Protein AF-A0A7X7YHB1-F1 (afdb_monomer_lite)

Secondary structure (DSSP, 8-state):
-HHHHHHHHHHHHHHHHHHHHHHHHHHHHHHHHHHHHHTTTHHHHHHHHHHHHHHHHHHHHHHHHHHHH-HHHHHHHHHHHS-------TT-------HHHHHHHHHHHHHHHHHT-------HHHHHHH-HHHHHHHHHHHHHHHHHHHHHHHHHHS----PPP---

Radius of gyration: 34.37 Å; chains: 1; bounding box: 68×23×112 Å

pLDDT: mean 71.12, std 13.05, range [39.59, 91.56]

Foldseek 3Di:
DVVVVLVVLVVVLVVLLVLLVVLQVCLVCLVVVVVCLLCVCVVVVVVVVVVVVVVVVVVVVVVVVVCVVPVVVVVVCCCLPVVPDDDDDDDDDDDDDPVVNVVVVVVVVVVVVVPVSPPRPQPPVSVCLPVVPCNVVVSVVSNVVSVVSNVVSCVPRVDDPPDPDPDD

Structure (mmCIF, N/CA/C/O backbone):
data_AF-A0A7X7YHB1-F1
#
_entry.id   AF-A0A7X7YHB1-F1
#
loop_
_atom_site.group_PDB
_atom_site.id
_atom_site.type_symbol
_atom_site.label_atom_id
_atom_site.label_alt_id
_atom_site.label_comp_id
_atom_site.label_asym_id
_atom_site.label_entity_id
_atom_site.label_seq_id
_atom_site.pdbx_PDB_ins_code
_atom_site.Cartn_x
_atom_site.Cartn_y
_atom_site.Cartn_z
_atom_site.occupancy
_atom_site.B_iso_or_equiv
_atom_site.auth_seq_id
_atom_site.auth_comp_id
_atom_site.auth_asym_id
_atom_site.auth_atom_id
_atom_site.pdbx_PDB_model_num
ATOM 1 N N . MET A 1 1 ? 24.349 -10.893 -41.803 1.00 52.38 1 MET A N 1
ATOM 2 C CA . MET A 1 1 ? 24.667 -10.658 -40.371 1.00 52.38 1 MET A CA 1
ATOM 3 C C . MET A 1 1 ? 24.126 -9.330 -39.811 1.00 52.38 1 MET A C 1
ATOM 5 O O . MET A 1 1 ? 24.346 -9.057 -38.642 1.00 52.38 1 MET A O 1
ATOM 9 N N . GLN A 1 2 ? 23.389 -8.510 -40.578 1.00 58.06 2 GLN A N 1
ATOM 10 C CA . GLN A 1 2 ? 22.865 -7.215 -40.101 1.00 58.06 2 GLN A CA 1
ATOM 11 C C . GLN A 1 2 ? 21.626 -7.343 -39.191 1.00 58.06 2 GLN A C 1
ATOM 13 O O . GLN A 1 2 ? 21.470 -6.559 -38.262 1.00 58.06 2 GLN A O 1
ATOM 18 N N . ASN A 1 3 ? 20.792 -8.371 -39.394 1.00 66.06 3 ASN A N 1
ATOM 19 C CA . ASN A 1 3 ? 19.530 -8.539 -38.658 1.00 66.06 3 ASN A CA 1
ATOM 20 C C . ASN A 1 3 ? 19.721 -8.928 -37.181 1.00 66.06 3 ASN A C 1
ATOM 22 O O . ASN A 1 3 ? 18.923 -8.530 -36.336 1.00 66.06 3 ASN A O 1
ATOM 26 N N . SER A 1 4 ? 20.783 -9.669 -36.845 1.00 73.69 4 SER A N 1
ATOM 2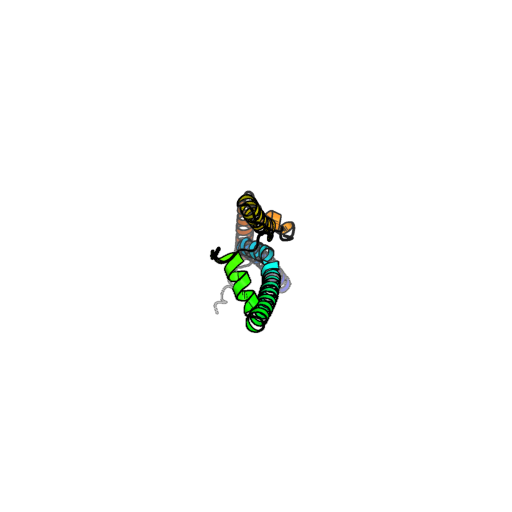7 C CA . SER A 1 4 ? 21.062 -10.088 -35.463 1.00 73.69 4 SER A CA 1
ATOM 28 C C . SER A 1 4 ? 21.470 -8.916 -34.570 1.00 73.69 4 SER A C 1
ATOM 30 O O . SER A 1 4 ? 21.072 -8.864 -33.410 1.00 73.69 4 SER A O 1
ATOM 32 N N . ALA A 1 5 ? 22.205 -7.940 -35.111 1.00 77.00 5 ALA A N 1
ATOM 33 C CA . ALA A 1 5 ? 22.597 -6.739 -34.377 1.00 77.00 5 ALA A CA 1
ATOM 34 C C . ALA A 1 5 ? 21.387 -5.850 -34.035 1.00 77.00 5 ALA A C 1
ATOM 36 O O . ALA A 1 5 ? 21.321 -5.290 -32.942 1.00 77.00 5 ALA A O 1
ATOM 37 N N . THR A 1 6 ? 20.415 -5.742 -34.943 1.00 79.94 6 THR A N 1
ATOM 38 C CA . THR A 1 6 ? 19.180 -4.974 -34.721 1.00 79.94 6 THR A CA 1
ATOM 39 C C . THR A 1 6 ? 18.255 -5.671 -33.722 1.00 79.94 6 THR A C 1
ATOM 41 O O . THR A 1 6 ? 17.717 -5.014 -32.835 1.00 79.94 6 THR A O 1
ATOM 44 N N . LEU A 1 7 ? 18.136 -7.002 -33.803 1.00 83.62 7 LEU A N 1
ATOM 45 C CA . LEU A 1 7 ? 17.389 -7.805 -32.828 1.00 83.62 7 LEU A CA 1
ATOM 46 C C . LEU A 1 7 ? 17.986 -7.711 -31.421 1.00 83.62 7 LEU A C 1
ATOM 48 O O . LEU A 1 7 ? 17.252 -7.482 -30.467 1.00 83.62 7 LEU A O 1
ATOM 52 N N . LEU A 1 8 ? 19.311 -7.823 -31.283 1.00 84.12 8 LEU A N 1
ATOM 53 C CA . LEU A 1 8 ? 19.989 -7.686 -29.990 1.00 84.12 8 LEU A CA 1
ATOM 54 C C . LEU A 1 8 ? 19.710 -6.316 -29.353 1.00 84.12 8 LEU A C 1
ATOM 56 O O . LEU A 1 8 ? 19.388 -6.232 -28.172 1.00 84.12 8 LEU A O 1
ATOM 60 N N . ARG A 1 9 ? 19.792 -5.241 -30.147 1.00 80.50 9 ARG A N 1
ATOM 61 C CA . ARG A 1 9 ? 19.476 -3.874 -29.706 1.00 80.50 9 ARG A CA 1
ATOM 62 C C . ARG A 1 9 ? 18.033 -3.737 -29.240 1.00 80.50 9 ARG A C 1
ATOM 64 O O . ARG A 1 9 ? 17.792 -3.117 -28.213 1.00 80.50 9 ARG A O 1
ATOM 71 N N . PHE A 1 10 ? 17.099 -4.334 -29.973 1.00 83.38 10 PHE A N 1
ATOM 72 C CA . PHE A 1 10 ? 15.686 -4.324 -29.617 1.00 83.38 10 PHE A CA 1
ATOM 73 C C . PHE A 1 10 ? 15.417 -5.081 -28.309 1.00 83.38 10 PHE A C 1
ATOM 75 O O . PHE A 1 10 ? 14.749 -4.556 -27.424 1.00 83.38 10 PHE A O 1
ATOM 82 N N . VAL A 1 11 ? 15.996 -6.274 -28.137 1.00 87.19 11 VAL A N 1
ATOM 83 C CA . VAL A 1 11 ? 15.847 -7.062 -26.902 1.00 87.19 11 VAL A CA 1
ATOM 84 C C . VAL A 1 11 ? 16.432 -6.319 -25.703 1.00 87.19 11 VAL A C 1
ATOM 86 O O . VAL A 1 11 ? 15.778 -6.227 -24.666 1.00 87.19 11 VAL A O 1
ATOM 89 N N . LEU A 1 12 ? 17.629 -5.742 -25.844 1.00 84.50 12 LEU A N 1
ATOM 90 C CA . LEU A 1 12 ? 18.244 -4.936 -24.789 1.00 84.50 12 LEU A CA 1
ATOM 91 C C . LEU A 1 12 ? 17.396 -3.704 -24.459 1.00 84.50 12 LEU A C 1
ATOM 93 O O . LEU A 1 12 ? 17.176 -3.428 -23.283 1.00 84.50 12 LEU A O 1
ATOM 97 N N . PHE A 1 13 ? 16.869 -3.007 -25.470 1.00 86.06 13 PHE A N 1
ATOM 98 C CA . PHE A 1 13 ? 15.952 -1.888 -25.266 1.00 86.06 13 PHE A CA 1
ATOM 99 C C . PHE A 1 13 ? 14.735 -2.310 -24.438 1.00 86.06 13 PHE A C 1
ATOM 101 O O . PHE A 1 13 ? 14.472 -1.698 -23.408 1.00 86.06 13 PHE A O 1
ATOM 108 N N . CYS A 1 14 ? 14.041 -3.386 -24.821 1.00 88.38 14 CYS A N 1
ATOM 109 C CA . CYS A 1 14 ? 12.888 -3.886 -24.072 1.00 88.38 14 CYS A CA 1
ATOM 110 C C . CYS A 1 14 ? 13.252 -4.268 -22.632 1.00 88.38 14 CYS A C 1
ATOM 112 O O . CYS A 1 14 ? 12.513 -3.946 -21.703 1.00 88.38 14 CYS A O 1
ATOM 114 N N . LEU A 1 15 ? 14.393 -4.927 -22.428 1.00 90.12 15 LEU A N 1
ATOM 115 C CA . LEU A 1 15 ? 14.820 -5.398 -21.113 1.00 90.12 15 LEU A CA 1
ATOM 116 C C . LEU A 1 15 ? 15.113 -4.216 -20.180 1.00 90.12 15 LEU A C 1
ATOM 118 O O . LEU A 1 15 ? 14.558 -4.126 -19.089 1.00 90.12 15 LEU A O 1
ATOM 122 N N . PHE A 1 16 ? 15.918 -3.255 -20.622 1.00 87.81 16 PHE A N 1
ATOM 123 C CA . PHE A 1 16 ? 16.239 -2.092 -19.800 1.00 87.81 16 PHE A CA 1
ATOM 124 C C . PHE A 1 16 ? 15.042 -1.145 -19.625 1.00 87.81 16 PHE A C 1
ATOM 126 O O . PHE A 1 16 ? 14.859 -0.591 -18.541 1.00 87.81 16 PHE A O 1
ATOM 133 N N . PHE A 1 17 ? 14.199 -0.987 -20.650 1.00 89.19 17 PHE A N 1
ATOM 134 C CA . PHE A 1 17 ? 12.985 -0.175 -20.564 1.00 89.19 17 PHE A CA 1
ATOM 135 C C . PHE A 1 17 ? 11.990 -0.753 -19.555 1.00 89.19 17 PHE A C 1
ATOM 137 O O . PHE A 1 17 ? 11.480 -0.020 -18.714 1.00 89.19 17 PHE A O 1
ATOM 144 N N . THR A 1 18 ? 11.740 -2.065 -19.592 1.00 91.56 18 THR A N 1
ATOM 145 C CA . THR A 1 18 ? 10.809 -2.721 -18.658 1.00 91.56 18 THR A CA 1
ATOM 146 C C . THR A 1 18 ? 11.319 -2.673 -17.222 1.00 91.56 18 THR A C 1
ATOM 148 O O . THR A 1 18 ? 10.533 -2.382 -16.323 1.00 91.56 18 THR A O 1
ATOM 151 N N . ILE A 1 19 ? 12.623 -2.864 -16.991 1.00 91.50 19 ILE A N 1
ATOM 152 C CA . ILE A 1 19 ? 13.233 -2.699 -15.660 1.00 91.50 19 ILE A CA 1
ATOM 153 C C . ILE A 1 19 ? 13.099 -1.250 -15.175 1.00 91.50 19 ILE A C 1
ATOM 155 O O . ILE A 1 19 ? 12.684 -1.024 -14.040 1.00 91.50 19 ILE A O 1
ATOM 159 N N . GLY A 1 20 ? 13.407 -0.266 -16.025 1.00 88.94 20 GLY A N 1
ATOM 160 C CA . GLY A 1 20 ? 13.311 1.151 -15.670 1.00 88.94 20 GLY A CA 1
ATOM 161 C C . GLY A 1 20 ? 11.874 1.586 -15.379 1.00 88.94 20 GLY A C 1
ATOM 162 O O . GLY A 1 20 ? 11.616 2.218 -14.356 1.00 88.94 20 GLY A O 1
ATOM 163 N N . ALA A 1 21 ? 10.924 1.177 -16.222 1.00 89.19 21 ALA A N 1
ATOM 164 C CA . ALA A 1 21 ? 9.501 1.428 -16.023 1.00 89.19 21 ALA A CA 1
ATOM 165 C C . ALA A 1 21 ? 8.982 0.763 -14.740 1.00 89.19 21 ALA A C 1
ATOM 167 O O . ALA A 1 21 ? 8.294 1.407 -13.952 1.00 89.19 21 ALA A O 1
ATOM 168 N N . SER A 1 22 ? 9.369 -0.490 -14.485 1.00 88.12 22 SER A N 1
ATOM 169 C CA . SER A 1 22 ? 8.995 -1.205 -13.259 1.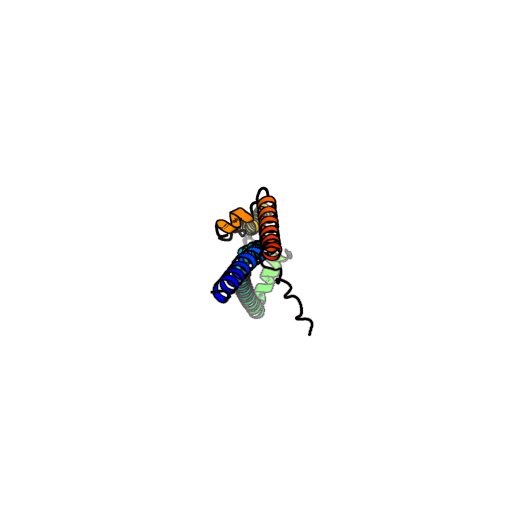00 88.12 22 SER A CA 1
ATOM 170 C C . SER A 1 22 ? 9.546 -0.516 -12.012 1.00 88.12 22 SER A C 1
ATOM 172 O O . SER A 1 22 ? 8.829 -0.393 -11.027 1.00 88.12 22 SER A O 1
ATOM 174 N N . ALA A 1 23 ? 10.784 -0.014 -12.053 1.00 88.56 23 ALA A N 1
ATOM 175 C CA . ALA A 1 23 ? 11.382 0.730 -10.945 1.00 88.56 23 ALA A CA 1
ATOM 176 C C . ALA A 1 23 ? 10.634 2.042 -10.644 1.00 88.56 23 ALA A C 1
ATOM 178 O O . ALA A 1 23 ? 10.415 2.369 -9.477 1.00 88.56 23 ALA A O 1
ATOM 179 N N . ILE A 1 24 ? 10.202 2.768 -11.681 1.00 87.31 24 ILE A N 1
ATOM 180 C CA . ILE A 1 24 ? 9.396 3.990 -11.536 1.00 87.31 24 ILE A CA 1
ATOM 181 C C . ILE A 1 24 ? 8.027 3.665 -10.931 1.00 87.31 24 ILE A C 1
ATOM 183 O O . ILE A 1 24 ? 7.632 4.292 -9.950 1.00 87.31 24 ILE A O 1
ATOM 187 N N . VAL A 1 25 ? 7.321 2.674 -11.486 1.00 87.62 25 VAL A N 1
ATOM 188 C CA . VAL A 1 25 ? 6.001 2.255 -10.991 1.00 87.62 25 VAL A CA 1
ATOM 189 C C . VAL A 1 25 ? 6.102 1.793 -9.545 1.00 87.62 25 VAL A C 1
ATOM 191 O O . VAL A 1 25 ? 5.331 2.255 -8.712 1.00 87.62 25 VAL A O 1
ATOM 194 N N . LEU A 1 26 ? 7.081 0.944 -9.228 1.00 83.50 26 LEU A N 1
ATOM 195 C CA . LEU A 1 26 ? 7.284 0.447 -7.873 1.00 83.50 26 LEU A CA 1
ATOM 196 C C . LEU A 1 26 ? 7.559 1.596 -6.900 1.00 83.50 26 LEU A C 1
ATOM 198 O O . LEU A 1 26 ? 6.969 1.613 -5.834 1.00 83.50 26 LEU A O 1
ATOM 202 N N . SER A 1 27 ? 8.377 2.580 -7.290 1.00 84.25 27 SER A N 1
ATOM 203 C CA . SER A 1 27 ? 8.679 3.763 -6.473 1.00 84.25 27 SER A CA 1
ATOM 204 C C . SER A 1 27 ? 7.438 4.609 -6.155 1.00 84.25 27 SER A C 1
ATOM 206 O O . SER A 1 27 ? 7.301 5.103 -5.039 1.00 84.25 27 SER A O 1
ATOM 208 N N . VAL A 1 28 ? 6.510 4.763 -7.103 1.00 82.94 28 VAL A N 1
ATOM 209 C CA . VAL A 1 28 ? 5.255 5.502 -6.872 1.00 82.94 28 VAL A CA 1
ATOM 210 C C . VAL A 1 28 ? 4.267 4.678 -6.046 1.00 82.94 28 VAL A C 1
ATOM 212 O O . VAL A 1 28 ? 3.586 5.221 -5.181 1.00 82.94 28 VAL A O 1
ATOM 215 N N . LEU A 1 29 ? 4.197 3.371 -6.297 1.00 84.56 29 LEU A N 1
ATOM 216 C CA . LEU A 1 29 ? 3.202 2.486 -5.697 1.00 84.56 29 LEU A CA 1
ATOM 217 C C . LEU A 1 29 ? 3.592 1.989 -4.297 1.00 84.56 29 LEU A C 1
ATOM 219 O O . LEU A 1 29 ? 2.766 1.357 -3.650 1.00 84.56 29 LEU A O 1
ATOM 223 N N . THR A 1 30 ? 4.811 2.257 -3.812 1.00 79.25 30 THR A N 1
ATOM 224 C CA . THR A 1 30 ? 5.287 1.802 -2.493 1.00 79.25 30 THR A CA 1
ATOM 225 C C . THR A 1 30 ? 4.336 2.179 -1.358 1.00 79.25 30 THR A C 1
ATOM 227 O O . THR A 1 30 ? 4.023 1.317 -0.542 1.00 79.25 30 THR A O 1
ATOM 230 N N . ASP A 1 31 ? 3.858 3.427 -1.308 1.00 77.81 31 ASP A N 1
ATOM 231 C CA . ASP A 1 31 ? 2.962 3.885 -0.231 1.00 77.81 31 ASP A CA 1
ATOM 232 C C . ASP A 1 31 ? 1.624 3.136 -0.278 1.00 77.81 31 ASP A C 1
ATOM 234 O O . ASP A 1 31 ? 1.129 2.666 0.746 1.00 77.81 31 ASP A O 1
ATOM 238 N N . GLU A 1 32 ? 1.083 2.947 -1.483 1.00 80.50 32 GLU A N 1
ATOM 239 C CA . GLU A 1 32 ? -0.159 2.204 -1.704 1.00 80.50 32 GLU A CA 1
ATOM 240 C C . GLU A 1 32 ? 0.008 0.720 -1.354 1.00 80.50 32 GLU A C 1
ATOM 242 O O . GLU A 1 32 ? -0.877 0.119 -0.758 1.00 80.50 32 GLU A O 1
ATOM 247 N N . LEU A 1 33 ? 1.166 0.128 -1.659 1.00 78.00 33 LEU A N 1
ATOM 248 C CA . LEU A 1 33 ? 1.513 -1.247 -1.300 1.00 78.00 33 LEU A CA 1
ATOM 249 C C . LEU A 1 33 ? 1.626 -1.430 0.214 1.00 78.00 33 LEU A C 1
ATOM 251 O O . LEU A 1 33 ? 1.117 -2.413 0.746 1.00 78.00 33 LEU A O 1
ATOM 255 N N . VAL A 1 34 ? 2.265 -0.494 0.916 1.00 76.50 34 VAL A N 1
ATOM 256 C CA . VAL A 1 34 ? 2.325 -0.503 2.385 1.00 76.50 34 VAL A CA 1
ATOM 257 C C . VAL A 1 34 ? 0.921 -0.422 2.962 1.00 76.50 34 VAL A C 1
ATOM 259 O O . VAL A 1 34 ? 0.574 -1.220 3.830 1.00 76.50 34 VAL A O 1
ATOM 262 N N . ASN A 1 35 ? 0.095 0.484 2.440 1.00 74.81 35 ASN A N 1
ATOM 263 C CA . ASN A 1 35 ? -1.281 0.637 2.887 1.00 74.81 35 ASN A CA 1
ATOM 264 C C . ASN A 1 35 ? -2.113 -0.622 2.592 1.00 74.81 35 ASN A C 1
ATOM 266 O O . ASN A 1 35 ? -2.833 -1.100 3.460 1.00 74.81 35 ASN A O 1
ATOM 270 N N . TYR A 1 36 ? -1.951 -1.223 1.412 1.00 75.94 36 TYR A N 1
ATOM 271 C CA . TYR A 1 36 ? -2.613 -2.465 1.016 1.00 75.94 36 TYR A CA 1
ATOM 272 C C . TYR A 1 36 ? -2.257 -3.630 1.944 1.00 75.94 36 TYR A C 1
ATOM 274 O O . TYR A 1 36 ? -3.151 -4.321 2.421 1.00 75.94 36 TYR A O 1
ATOM 282 N N . TYR A 1 37 ? -0.971 -3.826 2.254 1.00 72.25 37 TYR A N 1
ATOM 283 C CA . TYR A 1 37 ? -0.536 -4.886 3.170 1.00 72.25 37 TYR A CA 1
ATOM 284 C C . TYR A 1 37 ? -0.944 -4.618 4.621 1.00 72.25 37 TYR A C 1
ATOM 286 O O . TYR A 1 37 ? -1.248 -5.559 5.351 1.00 72.25 37 TYR A O 1
ATOM 294 N N . ARG A 1 38 ? -0.989 -3.349 5.041 1.00 71.75 38 ARG A N 1
ATOM 295 C CA . ARG A 1 38 ? -1.472 -2.970 6.374 1.00 71.75 38 ARG A CA 1
ATOM 296 C C . ARG A 1 38 ? -2.970 -3.223 6.532 1.00 71.75 38 ARG A C 1
ATOM 298 O O . ARG A 1 38 ? -3.419 -3.627 7.598 1.00 71.75 38 ARG A O 1
ATOM 305 N N . ASN A 1 39 ? -3.708 -3.037 5.445 1.00 67.19 39 ASN A N 1
ATOM 306 C CA . ASN A 1 39 ? -5.157 -3.163 5.375 1.00 67.19 39 ASN A CA 1
ATOM 307 C C . ASN A 1 39 ? -5.628 -4.537 4.890 1.00 67.19 39 ASN A C 1
ATOM 309 O O . ASN A 1 39 ? -6.831 -4.747 4.740 1.00 67.19 39 ASN A O 1
ATOM 313 N N . TYR A 1 40 ? -4.706 -5.468 4.648 1.00 67.62 40 TYR A N 1
ATOM 314 C CA . TYR A 1 40 ? -5.012 -6.782 4.090 1.00 67.62 40 TYR A CA 1
ATOM 315 C C . TYR A 1 40 ? -5.989 -7.577 4.972 1.00 67.62 40 TYR A C 1
ATOM 317 O O . TYR A 1 40 ? -6.859 -8.267 4.451 1.00 67.62 40 TYR A O 1
ATOM 325 N N . ASP A 1 41 ? -5.922 -7.380 6.292 1.00 62.75 41 ASP A N 1
ATOM 326 C CA . ASP A 1 41 ? -6.795 -8.040 7.271 1.00 62.75 41 ASP A CA 1
ATOM 327 C C . ASP A 1 41 ? -8.073 -7.241 7.598 1.00 62.75 41 ASP A C 1
ATOM 329 O O . ASP A 1 41 ? -8.895 -7.690 8.398 1.00 62.75 41 ASP A O 1
ATOM 333 N N . LEU A 1 42 ? -8.275 -6.048 7.018 1.00 63.38 42 LEU A N 1
ATOM 334 C CA . LEU A 1 42 ? -9.505 -5.271 7.226 1.00 63.38 42 LEU A CA 1
ATOM 335 C C . LEU A 1 42 ? -10.781 -6.029 6.836 1.00 63.38 42 LEU A C 1
ATOM 337 O O . LEU A 1 42 ? -11.717 -5.990 7.632 1.00 63.38 42 LEU A O 1
ATOM 341 N N . PRO A 1 43 ? -10.882 -6.704 5.672 1.00 65.50 43 PRO A N 1
ATOM 342 C CA . PRO A 1 43 ? -12.115 -7.401 5.311 1.00 65.50 43 PRO A CA 1
ATOM 343 C C . PRO A 1 43 ? -12.468 -8.522 6.297 1.00 65.50 43 PRO A C 1
ATOM 345 O O . PRO A 1 43 ? -13.624 -8.619 6.706 1.00 65.50 43 PRO A O 1
ATOM 348 N N . ASP A 1 44 ? -11.483 -9.299 6.754 1.00 65.75 44 ASP A N 1
ATOM 349 C CA . ASP A 1 44 ? -11.706 -10.380 7.722 1.00 65.75 44 ASP A CA 1
ATOM 350 C C . ASP A 1 44 ? -12.081 -9.840 9.110 1.00 65.75 44 ASP A C 1
ATOM 352 O O . ASP A 1 44 ? -12.956 -10.388 9.786 1.00 65.75 44 ASP A O 1
ATOM 356 N N . ARG A 1 45 ? -11.480 -8.716 9.524 1.00 66.12 45 ARG A N 1
ATOM 357 C CA . ARG A 1 45 ? -11.836 -8.016 10.770 1.00 66.12 45 ARG A CA 1
ATOM 358 C C . ARG A 1 45 ? -13.247 -7.431 10.716 1.00 66.12 45 ARG A C 1
ATOM 360 O O . ARG A 1 45 ? -14.000 -7.583 11.674 1.00 66.12 45 ARG A O 1
ATOM 367 N N . ILE A 1 46 ? -13.628 -6.824 9.591 1.00 69.31 46 ILE A N 1
ATOM 368 C CA . ILE A 1 46 ? -14.978 -6.287 9.374 1.00 69.31 46 ILE A CA 1
ATOM 369 C C . ILE A 1 46 ? -16.015 -7.414 9.408 1.00 69.31 46 ILE A C 1
ATOM 371 O O . ILE A 1 46 ? -17.083 -7.248 9.996 1.00 69.31 46 ILE A O 1
ATOM 375 N N . GLU A 1 47 ? -15.716 -8.571 8.817 1.00 74.31 47 GLU A N 1
ATOM 376 C CA . GLU A 1 47 ? -16.623 -9.720 8.847 1.00 74.31 47 GLU A CA 1
ATOM 377 C C . GLU A 1 47 ? -16.776 -10.287 10.268 1.00 74.31 47 GLU A C 1
ATOM 379 O O . GLU A 1 47 ? -17.899 -10.533 10.716 1.00 74.31 47 GLU A O 1
ATOM 384 N N . ALA A 1 48 ? -15.678 -10.417 11.018 1.00 74.50 48 ALA A N 1
ATOM 385 C CA . ALA A 1 48 ? -15.714 -10.850 12.414 1.00 74.50 48 ALA A CA 1
ATOM 386 C C . ALA A 1 48 ? -16.514 -9.881 13.309 1.00 74.50 48 ALA A C 1
ATOM 388 O O . ALA A 1 48 ? -17.342 -10.315 14.118 1.00 74.50 48 ALA A O 1
ATOM 389 N N . ASP A 1 49 ? -16.331 -8.571 13.132 1.00 73.00 49 ASP A N 1
ATOM 390 C CA . ASP A 1 49 ? -17.090 -7.555 13.865 1.00 73.00 49 ASP A CA 1
ATOM 391 C C . ASP A 1 49 ? -18.575 -7.569 13.483 1.00 73.00 49 ASP A C 1
ATOM 393 O O . ASP A 1 49 ? -19.442 -7.523 14.360 1.00 73.00 49 ASP A O 1
ATOM 397 N N . ASN A 1 50 ? -18.899 -7.735 12.198 1.00 80.06 50 ASN A N 1
ATOM 398 C CA . ASN A 1 50 ? -20.280 -7.894 11.744 1.00 80.06 50 ASN A CA 1
ATOM 399 C C . ASN A 1 50 ? -20.950 -9.122 12.372 1.00 80.06 50 ASN A C 1
ATOM 401 O O . ASN A 1 50 ? -22.109 -9.047 12.786 1.00 80.06 50 ASN A O 1
ATOM 405 N N . GLN A 1 51 ? -20.247 -10.252 12.471 1.00 83.25 51 GLN A N 1
ATOM 406 C CA . GLN A 1 51 ? -20.765 -11.444 13.149 1.00 83.25 51 GLN A CA 1
ATOM 407 C C . GLN A 1 51 ? -21.011 -11.181 14.635 1.00 83.25 51 GLN A C 1
ATOM 409 O O . GLN A 1 51 ? -22.060 -11.559 15.162 1.00 83.25 51 GLN A O 1
ATOM 414 N N . ARG A 1 52 ? -20.100 -10.466 15.300 1.00 81.94 52 ARG A N 1
ATOM 415 C CA . ARG A 1 52 ? -20.247 -10.090 16.710 1.00 81.94 52 ARG A CA 1
ATOM 416 C C . ARG A 1 52 ? -21.445 -9.171 16.945 1.00 81.94 52 ARG A C 1
ATOM 418 O O . ARG A 1 52 ? -22.183 -9.376 17.907 1.00 81.94 52 ARG A O 1
ATOM 425 N N . ILE A 1 53 ? -21.675 -8.201 16.059 1.00 82.00 53 ILE A N 1
ATOM 426 C CA . ILE A 1 53 ? -22.845 -7.312 16.109 1.00 82.00 53 ILE A CA 1
ATOM 427 C C . ILE A 1 53 ? -24.135 -8.109 15.907 1.00 82.00 53 ILE A C 1
ATOM 429 O O . ILE A 1 53 ? -25.096 -7.899 16.646 1.00 82.00 53 ILE A O 1
ATOM 433 N N . ARG A 1 54 ? -24.167 -9.052 14.955 1.00 83.06 54 ARG A N 1
ATOM 434 C CA . ARG A 1 54 ? -25.340 -9.917 14.736 1.00 83.06 54 ARG A CA 1
ATOM 435 C C . ARG A 1 54 ? -25.646 -10.787 15.954 1.00 83.06 54 ARG A C 1
ATOM 437 O O . ARG A 1 54 ? -26.810 -10.885 16.333 1.00 83.06 54 ARG A O 1
ATOM 444 N N . ASP A 1 55 ? -24.630 -11.382 16.579 1.00 88.06 55 ASP A N 1
ATOM 445 C CA . ASP A 1 55 ? -24.811 -12.175 17.801 1.00 88.06 55 ASP A CA 1
ATOM 446 C C . ASP A 1 55 ? -25.322 -11.301 18.957 1.00 88.06 55 ASP A C 1
ATOM 448 O O . ASP A 1 55 ? -26.296 -11.655 19.621 1.00 88.06 55 ASP A O 1
ATOM 452 N N . LEU A 1 56 ? -24.751 -10.103 19.148 1.00 85.56 56 LEU A N 1
ATOM 453 C CA . LEU A 1 56 ? -25.263 -9.150 20.138 1.00 85.56 56 LEU A CA 1
ATOM 454 C C . LEU A 1 56 ? -26.720 -8.764 19.860 1.00 85.56 56 LEU A C 1
ATOM 456 O O . LEU A 1 56 ? -27.537 -8.804 20.776 1.00 85.56 56 LEU A O 1
ATOM 460 N N . SER A 1 57 ? -27.056 -8.418 18.616 1.00 85.81 57 SER A N 1
ATOM 461 C CA . SER A 1 57 ? -28.420 -8.045 18.227 1.00 85.81 57 SER A CA 1
ATOM 462 C C . SER A 1 57 ? -29.402 -9.181 18.503 1.00 85.81 57 SER A C 1
ATOM 464 O O . SER A 1 57 ? -30.444 -8.951 19.104 1.00 85.81 57 SER A O 1
ATOM 466 N N . SER A 1 58 ? -29.036 -10.416 18.150 1.00 86.88 58 SER A N 1
ATOM 467 C CA . SER A 1 58 ? -29.840 -11.612 18.421 1.00 86.88 58 SER A CA 1
ATOM 468 C C . SER A 1 58 ? -30.090 -11.808 19.920 1.00 86.88 58 SER A C 1
ATOM 470 O O . SER A 1 58 ? -31.220 -12.054 20.345 1.00 86.88 58 SER A O 1
ATOM 472 N N . ARG A 1 59 ? -29.057 -11.634 20.755 1.00 83.69 59 ARG A N 1
ATOM 473 C CA . ARG A 1 59 ? -29.195 -11.721 22.218 1.00 83.69 59 ARG A CA 1
ATOM 474 C C . ARG A 1 59 ? -30.100 -10.624 22.775 1.00 83.69 59 ARG A C 1
ATOM 476 O O . ARG A 1 59 ? -30.909 -10.908 23.656 1.00 83.69 59 ARG A O 1
ATOM 483 N N . TYR A 1 60 ? -29.994 -9.397 22.266 1.00 82.44 60 TYR A N 1
ATOM 484 C CA . TYR A 1 60 ? -30.879 -8.304 22.670 1.00 82.44 60 TYR A CA 1
ATOM 485 C C . TYR A 1 60 ? -32.325 -8.552 22.245 1.00 82.44 60 TYR A C 1
ATOM 487 O O . TYR A 1 60 ? -33.223 -8.357 23.060 1.00 82.44 60 TYR A O 1
ATOM 495 N N . ASP A 1 61 ? -32.564 -9.055 21.035 1.00 83.62 61 ASP A N 1
ATOM 496 C CA . ASP A 1 61 ? -33.909 -9.410 20.575 1.00 83.62 61 ASP A CA 1
ATOM 497 C C . ASP A 1 61 ? -34.533 -10.497 21.459 1.00 83.62 61 ASP A C 1
ATOM 499 O O . ASP A 1 61 ? -35.686 -10.375 21.879 1.00 83.62 61 ASP A O 1
ATOM 503 N N . GLN A 1 62 ? -33.754 -11.517 21.836 1.00 82.88 62 GLN A N 1
ATOM 504 C CA . GLN A 1 62 ? -34.194 -12.545 22.783 1.00 82.88 62 GLN A CA 1
ATOM 505 C C . GLN A 1 62 ? -34.535 -11.955 24.157 1.00 82.88 62 GLN A C 1
ATOM 507 O O . GLN A 1 62 ? -35.572 -12.292 24.728 1.00 82.88 62 GLN A O 1
ATOM 512 N N . GLN A 1 63 ? -33.705 -11.051 24.684 1.00 78.62 63 GLN A N 1
ATOM 513 C CA . GLN A 1 63 ? -33.967 -10.376 25.958 1.00 78.62 63 GLN A CA 1
ATOM 514 C C . GLN A 1 63 ? -35.216 -9.487 25.892 1.00 78.62 63 GLN A C 1
ATOM 516 O O . GLN A 1 63 ? -36.043 -9.520 26.801 1.00 78.62 63 GLN A O 1
ATOM 521 N N . ILE A 1 64 ? -35.410 -8.743 24.800 1.00 80.62 64 ILE A N 1
ATOM 522 C CA . ILE A 1 64 ? -36.611 -7.929 24.566 1.00 80.62 64 ILE A CA 1
ATOM 523 C C . ILE A 1 64 ? -37.852 -8.824 24.490 1.00 80.62 64 ILE A C 1
ATOM 525 O O . ILE A 1 64 ? -38.904 -8.482 25.032 1.00 80.62 64 ILE A O 1
ATOM 529 N N . GLN A 1 65 ? -37.748 -9.988 23.852 1.00 78.19 65 GLN A N 1
ATOM 530 C CA . GLN A 1 65 ? -38.854 -10.932 23.750 1.00 78.19 65 GLN A CA 1
ATOM 531 C C . GLN A 1 65 ? -39.187 -11.576 25.104 1.00 78.19 65 GLN A C 1
ATOM 533 O O . GLN A 1 65 ? -40.365 -11.694 25.447 1.00 78.19 65 GLN A O 1
ATOM 538 N N . GLN A 1 66 ? -38.182 -11.908 25.918 1.00 75.62 66 GLN A N 1
ATOM 539 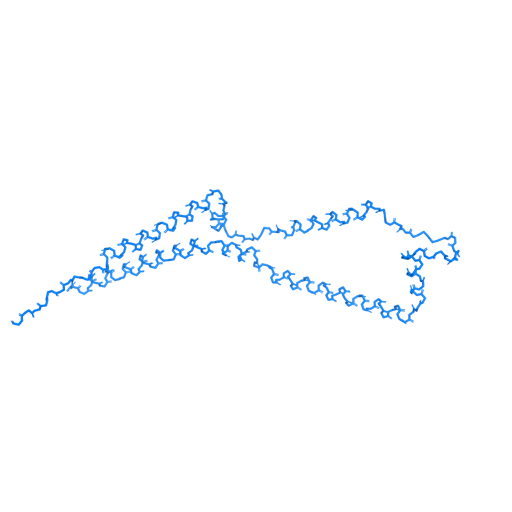C CA . GLN A 1 66 ? -38.375 -12.350 27.305 1.00 75.62 66 GLN A CA 1
ATOM 540 C C . GLN A 1 66 ? -39.071 -11.273 28.142 1.00 75.62 66 GLN A C 1
ATOM 542 O O . GLN A 1 66 ? -40.039 -11.567 28.836 1.00 75.62 66 GLN A O 1
ATOM 547 N N . ILE A 1 67 ? -38.653 -10.017 27.995 1.00 74.69 67 ILE A N 1
ATOM 548 C CA . ILE A 1 67 ? -39.277 -8.860 28.641 1.00 74.69 67 ILE A CA 1
ATOM 549 C C . ILE A 1 67 ? -40.742 -8.669 28.206 1.00 74.69 67 ILE A C 1
ATOM 551 O O . ILE A 1 67 ? -41.596 -8.355 29.032 1.00 74.69 67 ILE A O 1
ATOM 555 N N . ARG A 1 68 ? -41.062 -8.864 26.920 1.00 73.12 68 ARG A N 1
ATOM 556 C CA . ARG A 1 68 ? -42.454 -8.812 26.433 1.00 73.12 68 ARG A CA 1
ATOM 557 C C . ARG A 1 68 ? -43.314 -9.938 27.003 1.00 73.12 68 ARG A C 1
ATOM 559 O O . ARG A 1 68 ? -44.513 -9.748 27.175 1.00 73.12 68 ARG A O 1
ATOM 566 N N . THR A 1 69 ? -42.713 -11.098 27.251 1.00 78.50 69 THR A N 1
ATOM 567 C CA . THR A 1 69 ? -43.414 -12.286 27.759 1.00 78.50 69 THR A CA 1
ATOM 568 C C . THR A 1 69 ? -43.615 -12.210 29.274 1.00 78.50 69 THR A C 1
ATOM 570 O O . THR A 1 69 ? -44.644 -12.652 29.776 1.00 78.50 69 THR A O 1
ATOM 573 N N . ASP A 1 70 ? -42.669 -11.601 29.992 1.00 70.88 70 ASP A N 1
ATOM 574 C CA . ASP A 1 70 ? -42.753 -11.334 31.425 1.00 70.88 70 ASP A CA 1
ATOM 575 C C . ASP A 1 70 ? -42.533 -9.834 31.724 1.00 70.88 70 ASP A C 1
ATOM 577 O O . ASP A 1 70 ? -41.404 -9.392 31.973 1.00 70.88 70 ASP A O 1
ATOM 581 N N . PRO A 1 71 ? -43.611 -9.026 31.748 1.00 70.56 71 PRO A N 1
ATOM 582 C CA . PRO A 1 71 ? -43.520 -7.593 32.021 1.00 70.56 71 PRO A CA 1
ATOM 583 C C . PRO A 1 71 ? -43.070 -7.273 33.458 1.00 70.56 71 PRO A C 1
ATOM 585 O O . PRO A 1 71 ? -42.705 -6.130 33.743 1.00 70.56 71 PRO A O 1
ATOM 588 N N . SER A 1 72 ? -43.033 -8.255 34.369 1.00 67.44 72 SER A N 1
ATOM 589 C CA . SER A 1 72 ? -42.478 -8.057 35.713 1.00 67.44 72 SER A CA 1
ATOM 590 C C . SER A 1 72 ? -40.954 -7.857 35.690 1.00 67.44 72 SER A C 1
ATOM 592 O O . SER A 1 72 ? -40.397 -7.220 36.589 1.00 67.44 72 SER A O 1
ATOM 594 N N . LEU A 1 73 ? -40.275 -8.311 34.626 1.00 63.12 73 LEU A N 1
ATOM 595 C CA . LEU A 1 73 ? -38.852 -8.054 34.388 1.00 63.12 73 LEU A CA 1
ATOM 596 C C . LEU A 1 73 ? -38.585 -6.590 34.029 1.00 63.12 73 LEU A C 1
ATOM 598 O O . LEU A 1 73 ? -37.593 -6.032 34.494 1.00 63.12 73 LEU A O 1
ATOM 602 N N . LEU A 1 74 ? -39.486 -5.948 33.278 1.00 63.38 74 LEU A N 1
ATOM 603 C CA . LEU A 1 74 ? -39.426 -4.510 32.986 1.00 63.38 74 LEU A CA 1
ATOM 604 C C . LEU A 1 74 ? -39.527 -3.679 34.262 1.00 63.38 74 LEU A C 1
ATOM 606 O O . LEU A 1 74 ? -38.709 -2.793 34.465 1.00 63.38 74 LEU A O 1
ATOM 610 N N . GLN A 1 75 ? -40.455 -4.020 35.160 1.00 59.69 75 GLN A N 1
ATOM 611 C CA . GLN A 1 75 ? -40.593 -3.337 36.453 1.00 59.69 75 GLN A CA 1
ATOM 612 C C . GLN A 1 75 ? -39.356 -3.510 37.346 1.00 59.69 75 GLN A C 1
ATOM 614 O O . GLN A 1 75 ? -39.007 -2.615 38.116 1.00 59.69 75 GLN A O 1
ATOM 619 N N . ARG A 1 76 ? -38.666 -4.656 37.254 1.00 60.16 76 ARG A N 1
ATOM 620 C CA . ARG A 1 76 ? -37.395 -4.888 37.959 1.00 60.16 76 ARG A CA 1
ATOM 621 C C . ARG A 1 76 ? -36.241 -4.107 37.331 1.00 60.16 76 ARG A C 1
ATOM 623 O O . ARG A 1 76 ? -35.471 -3.506 38.068 1.00 60.16 76 ARG A O 1
ATOM 630 N N . LEU A 1 77 ? -36.139 -4.076 36.003 1.00 62.50 77 LEU A N 1
ATOM 631 C CA . LEU A 1 77 ? -35.139 -3.288 35.273 1.00 62.50 77 LEU A CA 1
ATOM 632 C C . LEU A 1 77 ? -35.331 -1.785 35.492 1.00 62.50 77 LEU A C 1
ATOM 634 O O . LEU A 1 77 ? -34.369 -1.087 35.778 1.00 62.50 77 LEU A O 1
ATOM 638 N N . GLU A 1 78 ? -36.567 -1.295 35.460 1.00 59.72 78 GLU A N 1
ATOM 639 C CA . GLU A 1 78 ? -36.900 0.099 35.757 1.00 59.72 78 GLU A CA 1
ATOM 640 C C . GLU A 1 78 ? -36.479 0.481 37.185 1.00 59.72 78 GLU A C 1
ATOM 642 O O . GLU A 1 78 ? -35.851 1.515 37.412 1.00 59.72 78 GLU A O 1
ATOM 647 N N . ARG A 1 79 ? -36.716 -0.412 38.151 1.00 55.09 79 ARG A N 1
ATOM 648 C CA . ARG A 1 79 ? -36.306 -0.227 39.549 1.00 55.09 79 ARG A CA 1
ATOM 649 C C . ARG A 1 79 ? -34.782 -0.227 39.740 1.00 55.09 79 ARG A C 1
ATOM 651 O O . ARG A 1 79 ? -34.293 0.499 40.600 1.00 55.09 79 ARG A O 1
ATOM 658 N N . ILE A 1 80 ? -34.041 -1.021 38.964 1.00 57.47 80 ILE A N 1
ATOM 659 C CA . ILE A 1 80 ? -32.577 -1.164 39.078 1.00 57.47 80 ILE A CA 1
ATOM 660 C C . ILE A 1 80 ? -31.837 -0.071 38.291 1.00 57.47 80 ILE A C 1
ATOM 662 O O . ILE A 1 80 ? -30.839 0.458 38.770 1.00 57.47 80 ILE A O 1
ATOM 666 N N . THR A 1 81 ? -32.315 0.283 37.099 1.00 54.06 81 THR A N 1
ATOM 667 C CA . THR A 1 81 ? -31.630 1.197 36.173 1.00 54.06 81 THR A CA 1
ATOM 668 C C . THR A 1 81 ? -32.049 2.653 36.359 1.00 54.06 81 THR A C 1
ATOM 670 O O . THR A 1 81 ? -31.210 3.538 36.225 1.00 54.06 81 THR A O 1
ATOM 673 N N . PHE A 1 82 ? -33.314 2.926 36.700 1.00 54.81 82 PHE A N 1
ATOM 674 C CA . PHE A 1 82 ? -33.831 4.298 36.808 1.00 54.81 82 PHE A CA 1
ATOM 675 C C . PHE A 1 82 ? -33.933 4.822 38.243 1.00 54.81 82 PHE A C 1
ATOM 677 O O . PHE A 1 82 ? -34.438 5.925 38.437 1.00 54.81 82 PHE A O 1
ATOM 684 N N . HIS A 1 83 ? -33.468 4.069 39.251 1.00 51.12 83 HIS A N 1
ATOM 685 C CA . HIS A 1 83 ? -33.546 4.475 40.664 1.00 51.12 83 HIS A CA 1
ATOM 686 C C . HIS A 1 83 ? -34.954 4.977 41.052 1.00 51.12 83 HIS A C 1
ATOM 688 O O . HIS A 1 83 ? -35.102 5.881 41.872 1.00 51.12 83 HIS A O 1
ATOM 694 N N . THR A 1 84 ? -36.015 4.418 40.454 1.00 45.28 84 THR A N 1
ATOM 695 C CA . THR A 1 84 ? -37.378 4.811 40.819 1.00 45.28 84 THR A CA 1
ATOM 696 C C . THR A 1 84 ? -37.683 4.244 42.199 1.00 45.28 84 THR A C 1
ATOM 698 O O . THR A 1 84 ? -37.910 3.049 42.403 1.00 45.28 84 THR A O 1
ATOM 701 N N . THR A 1 85 ? -37.625 5.149 43.169 1.00 46.81 85 THR A N 1
ATOM 702 C CA . THR A 1 85 ? -37.980 4.982 44.569 1.00 46.81 85 THR A CA 1
ATOM 703 C C . THR A 1 85 ? -39.452 4.620 44.703 1.00 46.81 85 THR A C 1
ATOM 705 O O . THR A 1 85 ? -40.285 5.482 44.963 1.00 46.81 85 THR A O 1
ATOM 708 N N . GLN A 1 86 ? -39.799 3.339 44.597 1.00 48.50 86 GLN A N 1
ATOM 709 C CA . GLN A 1 86 ? -41.012 2.881 45.260 1.00 48.50 86 GLN A CA 1
ATOM 710 C C . GLN A 1 86 ? -40.915 1.420 45.700 1.00 48.50 86 GLN A C 1
ATOM 712 O O . GLN A 1 86 ? -40.854 0.489 44.897 1.00 48.50 86 GLN A O 1
ATOM 717 N N . THR A 1 87 ? -41.007 1.260 47.021 1.00 41.62 87 THR A N 1
ATOM 718 C CA . THR A 1 87 ? -41.325 0.044 47.787 1.00 41.62 87 THR A CA 1
ATOM 719 C C . THR A 1 87 ? -40.197 -0.972 48.013 1.00 41.62 87 THR A C 1
ATOM 721 O O . THR A 1 87 ? -40.009 -1.948 47.293 1.00 41.62 87 THR A O 1
ATOM 724 N N . THR A 1 88 ? -39.464 -0.697 49.096 1.00 45.69 88 THR A N 1
ATOM 725 C CA . THR A 1 88 ? -39.190 -1.592 50.234 1.00 45.69 88 THR A CA 1
ATOM 726 C C . THR A 1 88 ? -39.086 -3.092 49.939 1.00 45.69 88 THR A C 1
ATOM 728 O O . THR A 1 88 ? -40.078 -3.814 49.931 1.00 45.69 88 THR A O 1
ATOM 731 N N . SER A 1 89 ? -37.851 -3.584 49.847 1.00 39.59 89 SER A N 1
ATOM 732 C CA . SER A 1 89 ? -37.479 -4.932 50.288 1.00 39.59 89 SER A CA 1
ATOM 733 C C . SER A 1 89 ? -36.050 -4.871 50.827 1.00 39.59 89 SER A C 1
ATOM 735 O O . SER A 1 89 ? -35.120 -4.502 50.114 1.00 39.59 89 SER A O 1
ATOM 737 N N . ALA A 1 90 ? -35.894 -5.165 52.116 1.00 46.09 90 ALA A N 1
ATOM 738 C CA . ALA A 1 90 ? -34.730 -4.842 52.939 1.00 46.09 90 ALA A CA 1
ATOM 739 C C . ALA A 1 90 ? -33.482 -5.726 52.715 1.00 46.09 90 ALA A C 1
ATOM 741 O O . ALA A 1 90 ? -32.647 -5.794 53.607 1.00 46.09 90 ALA A O 1
ATOM 742 N N . ASN A 1 91 ? -33.337 -6.429 51.583 1.00 42.16 91 ASN A N 1
ATOM 743 C CA . ASN A 1 91 ? -32.243 -7.404 51.422 1.00 42.16 91 ASN A CA 1
ATOM 744 C C . ASN A 1 91 ? -31.740 -7.634 49.985 1.00 42.16 91 ASN A C 1
ATOM 746 O O . ASN A 1 91 ? -31.242 -8.711 49.668 1.00 42.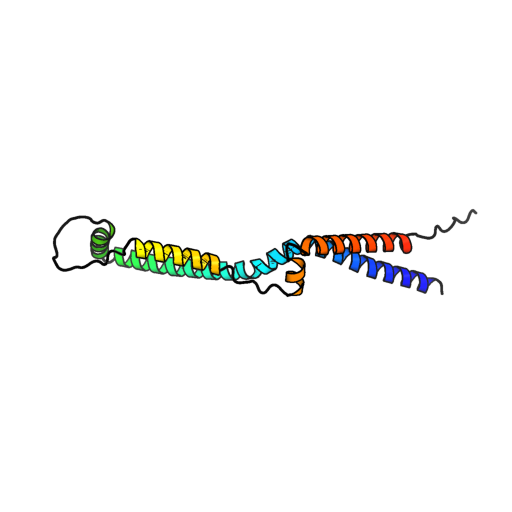16 91 ASN A O 1
ATOM 750 N N . THR A 1 92 ? -31.838 -6.656 49.084 1.00 41.41 92 THR A N 1
ATOM 751 C CA . THR A 1 92 ? -31.235 -6.793 47.744 1.00 41.41 92 THR A CA 1
ATOM 752 C C . THR A 1 92 ? -30.088 -5.808 47.575 1.00 41.41 92 THR A C 1
ATOM 754 O O . THR A 1 92 ? -30.294 -4.632 47.292 1.00 41.41 92 THR A O 1
ATOM 757 N N . ILE A 1 93 ? -28.868 -6.309 47.777 1.00 42.09 93 ILE A N 1
ATOM 758 C CA . ILE A 1 93 ? -27.622 -5.591 47.504 1.00 42.09 93 ILE A CA 1
ATOM 759 C C . ILE A 1 93 ? -27.417 -5.619 45.987 1.00 42.09 93 ILE A C 1
ATOM 761 O O . ILE A 1 93 ? -27.068 -6.651 45.418 1.00 42.09 93 ILE A O 1
ATOM 765 N N . VAL A 1 94 ? -27.683 -4.497 45.326 1.00 46.59 94 VAL A N 1
ATOM 766 C CA . VAL A 1 94 ? -27.329 -4.286 43.917 1.00 46.59 94 VAL A CA 1
ATOM 767 C C . VAL A 1 94 ? -25.870 -3.814 43.884 1.00 46.59 94 VAL A C 1
ATOM 769 O O . VAL A 1 94 ? -25.568 -2.817 44.545 1.00 46.59 94 VAL A O 1
ATOM 772 N N . PRO A 1 95 ? -24.942 -4.489 43.174 1.00 47.78 95 PRO A N 1
ATOM 773 C CA . PRO A 1 95 ? -23.575 -4.002 43.060 1.00 47.78 95 PRO A CA 1
ATOM 774 C C . PRO A 1 95 ? -23.571 -2.773 42.149 1.00 47.78 95 PRO A C 1
ATOM 776 O O . PRO A 1 95 ? -23.698 -2.874 40.931 1.00 47.78 95 PRO A O 1
ATOM 779 N N . VAL A 1 96 ? -23.452 -1.598 42.757 1.00 51.34 96 VAL A N 1
ATOM 780 C CA . VAL A 1 96 ? -23.119 -0.359 42.054 1.00 51.34 96 VAL A CA 1
ATOM 781 C C . VAL A 1 96 ? -21.675 -0.511 41.586 1.00 51.34 96 VAL A C 1
ATOM 783 O O . VAL A 1 96 ? -20.762 -0.562 42.411 1.00 51.34 96 VAL A O 1
ATOM 786 N N . ALA A 1 97 ? -21.463 -0.659 40.278 1.00 57.44 97 ALA A N 1
ATOM 787 C CA . ALA A 1 97 ? -20.117 -0.617 39.725 1.00 57.44 97 ALA A CA 1
ATOM 788 C C . ALA A 1 97 ? -19.536 0.774 40.013 1.00 57.44 97 ALA A C 1
ATOM 790 O O . ALA A 1 97 ? -20.124 1.783 39.626 1.00 57.44 97 ALA A O 1
ATOM 791 N N . SER A 1 98 ? -18.423 0.812 40.746 1.00 59.75 98 SER A N 1
ATOM 792 C CA . SER A 1 98 ? -17.700 2.045 41.071 1.00 59.75 98 SER A CA 1
ATOM 793 C C . SER A 1 98 ? -17.302 2.768 39.779 1.00 59.75 98 SER A C 1
ATOM 795 O O . SER A 1 98 ? -16.927 2.109 38.806 1.00 59.75 98 SER A O 1
ATOM 797 N N . ASP A 1 99 ? -17.320 4.104 39.769 1.00 63.84 99 ASP A N 1
ATOM 798 C CA . ASP A 1 99 ? -16.818 4.918 38.648 1.00 63.84 99 ASP A CA 1
ATOM 799 C C . ASP A 1 99 ? -15.397 4.504 38.224 1.00 63.84 99 ASP A C 1
ATOM 801 O O . ASP A 1 99 ? -15.030 4.576 37.053 1.00 63.84 99 ASP A O 1
ATOM 805 N N . GLU A 1 100 ? -14.620 3.972 39.167 1.00 64.25 100 GLU A N 1
ATOM 806 C CA . GLU A 1 100 ? -13.286 3.417 38.954 1.00 64.25 100 GLU A CA 1
ATOM 807 C C . GLU A 1 100 ? -13.299 2.144 38.083 1.00 64.25 100 GLU A C 1
ATOM 809 O O . GLU A 1 100 ? -12.434 1.957 37.230 1.00 64.25 100 GLU A O 1
ATOM 814 N N . GLN A 1 101 ? -14.321 1.293 38.217 1.00 65.00 101 GLN A N 1
ATOM 815 C CA . GLN A 1 101 ? -14.504 0.100 37.380 1.00 65.00 101 GLN A CA 1
ATOM 816 C C . GLN A 1 101 ? -14.960 0.467 35.963 1.00 65.00 101 GLN A C 1
ATOM 818 O O . GLN A 1 101 ? -14.556 -0.181 34.996 1.00 65.00 101 GLN A O 1
ATOM 823 N N . LEU A 1 102 ? -15.764 1.526 35.824 1.00 69.69 102 LEU A N 1
ATOM 824 C CA . LEU A 1 102 ? -16.162 2.072 34.524 1.00 69.69 102 LEU A CA 1
ATOM 825 C C . LEU A 1 102 ? -14.983 2.743 33.809 1.00 69.69 102 LEU A C 1
ATOM 827 O O . LEU A 1 102 ? -14.802 2.544 32.605 1.00 69.69 102 LEU A O 1
ATOM 831 N N . ALA A 1 103 ? -14.149 3.483 34.544 1.00 69.56 103 ALA A N 1
ATOM 832 C CA . ALA A 1 103 ? -12.910 4.054 34.026 1.00 69.56 103 ALA A CA 1
ATOM 833 C C . ALA A 1 103 ? -11.936 2.954 33.574 1.00 69.56 103 ALA A C 1
ATOM 835 O O . ALA A 1 103 ? -11.454 3.001 32.443 1.00 69.56 103 ALA A O 1
ATOM 836 N N . ALA A 1 104 ? -11.746 1.912 34.389 1.00 72.69 104 ALA A N 1
ATOM 837 C CA . ALA A 1 104 ? -10.904 0.767 34.048 1.00 72.69 104 ALA A CA 1
ATOM 838 C C . ALA A 1 104 ? -11.419 -0.002 32.818 1.00 72.69 104 ALA A C 1
ATOM 840 O O . ALA A 1 104 ? -10.631 -0.409 31.965 1.00 72.69 104 ALA A O 1
ATOM 841 N N . ALA A 1 105 ? -12.738 -0.169 32.672 1.00 72.94 105 ALA A N 1
ATOM 842 C CA . ALA A 1 105 ? -13.326 -0.793 31.486 1.00 72.94 105 ALA A CA 1
ATOM 843 C C . ALA A 1 105 ? -13.116 0.058 30.221 1.00 72.94 105 ALA A C 1
ATOM 845 O O . ALA A 1 105 ? -12.796 -0.476 29.159 1.00 72.94 105 ALA A O 1
ATOM 846 N N . ARG A 1 106 ? -13.245 1.387 30.329 1.00 73.31 106 ARG A N 1
ATOM 847 C CA . ARG A 1 106 ? -12.985 2.320 29.222 1.00 73.31 106 ARG A CA 1
ATOM 848 C C . ARG A 1 106 ? -11.518 2.307 28.802 1.00 73.31 106 ARG A C 1
ATOM 850 O O . ARG A 1 106 ? -11.222 2.295 27.610 1.00 73.31 106 ARG A O 1
ATOM 857 N N . GLU A 1 107 ? -10.614 2.278 29.770 1.00 75.94 107 GLU A N 1
ATOM 858 C CA . GLU A 1 107 ? -9.176 2.206 29.530 1.00 75.94 107 GLU A CA 1
ATOM 859 C C . GLU A 1 107 ? -8.779 0.856 28.915 1.00 75.94 107 GLU A C 1
ATOM 861 O O . GLU A 1 107 ? -8.013 0.814 27.955 1.00 75.94 107 GLU A O 1
ATOM 866 N N . ALA A 1 108 ? -9.387 -0.247 29.362 1.00 75.00 108 ALA A N 1
ATOM 867 C CA . ALA A 1 108 ? -9.200 -1.567 28.761 1.00 75.00 108 ALA A CA 1
ATOM 868 C C . ALA A 1 108 ? -9.719 -1.654 27.312 1.00 75.00 108 ALA A C 1
ATOM 870 O O . ALA A 1 108 ? -9.142 -2.376 26.495 1.00 75.00 108 ALA A O 1
ATOM 871 N N . LEU A 1 109 ? -10.786 -0.921 26.974 1.00 72.62 109 LEU A N 1
ATOM 872 C CA . LEU A 1 109 ? -11.288 -0.815 25.601 1.00 72.62 109 LEU A CA 1
ATOM 873 C C . LEU A 1 109 ? -10.351 0.014 24.719 1.00 72.62 109 LEU A C 1
ATOM 875 O O . LEU A 1 109 ? -9.999 -0.435 23.632 1.00 72.62 109 LEU A O 1
ATOM 879 N N . LEU A 1 110 ? -9.897 1.176 25.197 1.00 74.19 110 LEU A N 1
ATOM 880 C CA . LEU A 1 110 ? -8.931 2.015 24.478 1.00 74.19 110 LEU A CA 1
ATOM 881 C C . LEU A 1 110 ? -7.617 1.268 24.230 1.00 74.19 110 LEU A C 1
ATOM 883 O O . LEU A 1 110 ? -7.123 1.252 23.106 1.00 74.19 110 LEU A O 1
ATOM 887 N N . LYS A 1 111 ? -7.116 0.556 25.243 1.00 69.69 111 LYS A N 1
ATOM 888 C CA . LYS A 1 111 ? -5.906 -0.261 25.140 1.00 69.69 111 LYS A CA 1
ATOM 889 C C . LYS A 1 111 ? -6.052 -1.410 24.144 1.00 69.69 111 LYS A C 1
ATOM 891 O O . LYS A 1 111 ? -5.097 -1.703 23.440 1.00 69.69 111 LYS A O 1
ATOM 896 N N . ASN A 1 112 ? -7.229 -2.037 24.054 1.00 65.50 112 ASN A N 1
ATOM 897 C CA . ASN A 1 112 ? -7.493 -3.064 23.040 1.00 65.50 112 ASN A CA 1
ATOM 898 C C . ASN A 1 112 ? -7.545 -2.491 21.622 1.00 65.50 112 ASN A C 1
ATOM 900 O O . ASN A 1 112 ? -7.103 -3.158 20.693 1.00 65.50 112 ASN A O 1
ATOM 904 N N . ILE A 1 113 ? -8.073 -1.276 21.447 1.00 64.25 113 ILE A N 1
ATOM 905 C CA . ILE A 1 113 ? -8.094 -0.591 20.147 1.00 64.25 113 ILE A CA 1
ATOM 906 C C . ILE A 1 113 ? -6.662 -0.239 19.723 1.00 64.25 113 ILE A C 1
ATOM 908 O O . ILE A 1 113 ? -6.289 -0.493 18.582 1.00 64.25 113 ILE A O 1
ATOM 912 N N . GLU A 1 114 ? -5.841 0.253 20.651 1.00 58.47 114 GLU A N 1
ATOM 913 C CA . GLU A 1 114 ? -4.433 0.587 20.405 1.00 58.47 114 GLU A CA 1
ATOM 914 C C . GLU A 1 114 ? -3.568 -0.663 20.156 1.00 58.47 114 GLU A C 1
ATOM 916 O O . GLU A 1 114 ? -2.724 -0.671 19.266 1.00 58.47 114 GLU A O 1
ATOM 921 N N . SER A 1 115 ? -3.825 -1.773 20.859 1.00 53.47 115 SER A N 1
ATOM 922 C CA . SER A 1 115 ? -3.124 -3.047 20.642 1.00 53.47 115 SER A CA 1
ATOM 923 C C . SER A 1 115 ? -3.656 -3.868 19.460 1.00 53.47 115 SER A C 1
ATOM 925 O O . SER A 1 115 ? -3.059 -4.883 19.101 1.00 53.47 115 SER A O 1
ATOM 927 N N . SER A 1 116 ? -4.790 -3.469 18.874 1.00 52.81 116 SER A N 1
ATOM 928 C CA . SER A 1 116 ? -5.344 -4.071 17.654 1.00 52.81 116 SER A CA 1
ATOM 929 C C . SER A 1 116 ? -4.597 -3.618 16.397 1.00 52.81 116 SER A C 1
ATOM 931 O O . SER A 1 116 ? -4.780 -4.227 15.337 1.00 52.81 116 SER A O 1
ATOM 933 N N . ASP A 1 117 ? -3.691 -2.639 16.529 1.00 51.62 117 ASP A N 1
ATOM 934 C CA . ASP A 1 117 ? -2.627 -2.315 15.570 1.00 51.62 117 ASP A CA 1
ATOM 935 C C . ASP A 1 117 ? -1.565 -3.437 15.604 1.00 51.62 117 ASP A C 1
ATOM 937 O O . ASP A 1 117 ? -0.383 -3.272 15.905 1.00 51.62 117 ASP A O 1
ATOM 941 N N . GLN A 1 118 ? -2.046 -4.661 15.390 1.00 49.97 118 GLN A N 1
ATOM 942 C CA . GLN A 1 118 ? -1.251 -5.860 15.256 1.00 49.97 118 GLN A CA 1
ATOM 943 C C . GLN A 1 118 ? -0.311 -5.601 14.077 1.00 49.97 118 GLN A C 1
ATOM 945 O O . GLN A 1 118 ? -0.792 -5.165 13.026 1.00 49.97 118 GLN A O 1
ATOM 950 N N . PRO A 1 119 ? 1.007 -5.816 14.225 1.00 53.25 119 PRO A N 1
ATOM 951 C CA . PRO A 1 119 ? 1.934 -5.568 13.141 1.00 53.25 119 PRO A CA 1
ATOM 952 C C . PRO A 1 119 ? 1.537 -6.506 12.008 1.00 53.25 119 PRO A C 1
ATOM 954 O O . PRO A 1 119 ? 1.772 -7.715 12.073 1.00 53.25 119 PRO A O 1
ATOM 957 N N . SER A 1 120 ? 0.884 -5.941 10.994 1.00 57.31 120 SER A N 1
ATOM 958 C CA . SER A 1 120 ? 0.684 -6.591 9.708 1.00 57.31 120 SER A CA 1
ATOM 959 C C . SER A 1 120 ? 2.034 -7.182 9.331 1.00 57.31 120 SER A C 1
ATOM 961 O O . SER A 1 120 ? 3.068 -6.530 9.510 1.00 57.31 120 SER A O 1
ATOM 963 N N . GLN A 1 121 ? 2.044 -8.449 8.913 1.00 64.38 121 GLN A N 1
ATOM 964 C CA . GLN A 1 121 ? 3.258 -9.157 8.511 1.00 64.38 121 GLN A CA 1
ATOM 965 C C . GLN A 1 121 ? 3.787 -8.528 7.218 1.00 64.38 121 GLN A C 1
ATOM 967 O O . GLN A 1 121 ? 3.676 -9.079 6.126 1.00 64.38 121 GLN A O 1
ATOM 972 N N . LEU A 1 122 ? 4.322 -7.316 7.337 1.00 66.19 122 LEU A N 1
ATOM 973 C CA . LEU A 1 122 ? 4.908 -6.564 6.256 1.00 66.19 122 LEU A CA 1
ATOM 974 C C . LEU A 1 122 ? 6.157 -7.334 5.836 1.00 66.19 122 LEU A C 1
ATOM 976 O O . LEU A 1 122 ? 7.034 -7.606 6.668 1.00 66.19 122 LEU A O 1
ATOM 980 N N . PRO A 1 123 ? 6.267 -7.717 4.560 1.00 75.12 123 PRO A N 1
ATOM 981 C CA . PRO A 1 123 ? 7.435 -8.438 4.108 1.00 75.12 123 PRO A CA 1
ATOM 982 C C . PRO A 1 123 ? 8.681 -7.564 4.291 1.00 75.12 123 PRO A C 1
ATOM 984 O O . PRO A 1 123 ? 8.658 -6.345 4.114 1.00 75.12 123 PRO A O 1
ATOM 987 N N . HIS A 1 124 ? 9.802 -8.193 4.647 1.00 73.31 124 HIS A N 1
ATOM 988 C CA . HIS A 1 124 ? 11.007 -7.486 5.094 1.00 73.31 124 HIS A CA 1
ATOM 989 C C . HIS A 1 124 ? 11.579 -6.501 4.053 1.00 73.31 124 HIS A C 1
ATOM 991 O O . HIS A 1 124 ? 12.185 -5.490 4.407 1.00 73.31 124 HIS A O 1
ATOM 997 N N . TRP A 1 125 ? 11.356 -6.762 2.760 1.00 77.44 125 TRP A N 1
ATOM 998 C CA . TRP A 1 125 ? 11.740 -5.853 1.677 1.00 77.44 125 TRP A CA 1
ATOM 999 C C . TRP A 1 125 ? 10.912 -4.558 1.663 1.00 77.44 125 TRP A C 1
ATOM 1001 O O . TRP A 1 125 ? 11.441 -3.507 1.307 1.00 77.44 125 TRP A O 1
ATOM 1011 N N . LEU A 1 126 ? 9.645 -4.622 2.085 1.00 71.50 126 LEU A N 1
ATOM 1012 C CA . LEU A 1 126 ? 8.717 -3.494 2.119 1.00 71.50 126 LEU A CA 1
ATOM 1013 C C . LEU A 1 126 ? 8.954 -2.634 3.365 1.00 71.50 126 LEU A C 1
ATOM 1015 O O . LEU A 1 126 ? 9.000 -1.415 3.253 1.00 71.50 126 LEU A O 1
ATOM 1019 N N . LEU A 1 127 ? 9.250 -3.258 4.513 1.00 73.25 127 LEU A N 1
ATOM 1020 C CA . LEU A 1 127 ? 9.720 -2.563 5.725 1.00 73.25 127 LEU A CA 1
ATOM 1021 C C . LEU A 1 127 ? 10.943 -1.680 5.441 1.00 73.25 127 LEU A C 1
ATOM 1023 O O . LEU A 1 127 ? 11.026 -0.551 5.910 1.00 73.25 127 LEU A O 1
ATOM 1027 N N . ARG A 1 128 ? 11.872 -2.165 4.610 1.00 67.88 128 ARG A N 1
ATOM 1028 C CA . ARG A 1 128 ? 13.067 -1.407 4.208 1.00 67.88 128 ARG A CA 1
ATOM 1029 C C . ARG A 1 128 ? 12.759 -0.206 3.305 1.00 67.88 128 ARG A C 1
ATOM 1031 O O . ARG A 1 128 ? 13.563 0.721 3.243 1.00 67.88 128 ARG A O 1
ATOM 1038 N N . MET A 1 129 ? 11.636 -0.227 2.588 1.00 64.25 129 MET A N 1
ATOM 1039 C CA . MET A 1 129 ? 11.171 0.915 1.795 1.00 64.25 129 MET A CA 1
ATOM 1040 C C . MET A 1 129 ? 10.277 1.871 2.594 1.00 64.25 129 MET A C 1
ATOM 1042 O O . MET A 1 129 ? 10.266 3.058 2.289 1.00 64.25 129 MET A O 1
ATOM 1046 N N . ALA A 1 130 ? 9.549 1.359 3.588 1.00 63.91 130 ALA A N 1
ATOM 1047 C CA . ALA A 1 130 ? 8.599 2.104 4.413 1.00 63.91 130 ALA A CA 1
ATOM 1048 C C . ALA A 1 130 ? 9.250 2.870 5.576 1.00 63.91 130 ALA A C 1
ATOM 1050 O O . ALA A 1 130 ? 8.617 3.749 6.149 1.00 63.91 130 ALA A O 1
ATOM 1051 N N . ASP A 1 131 ? 10.495 2.540 5.930 1.00 70.69 131 ASP A N 1
ATOM 1052 C CA . ASP A 1 131 ? 11.252 3.215 6.986 1.00 70.69 131 ASP A CA 1
ATOM 1053 C C . ASP A 1 131 ? 11.328 4.732 6.713 1.00 70.69 131 ASP A C 1
ATOM 1055 O O . ASP A 1 131 ? 11.990 5.156 5.769 1.00 70.69 131 ASP A O 1
ATOM 1059 N N . GLU A 1 132 ? 10.634 5.564 7.498 1.00 58.62 132 GLU A N 1
ATOM 1060 C CA . GLU A 1 132 ? 10.349 6.975 7.165 1.00 58.62 132 GLU A CA 1
ATOM 1061 C C . GLU A 1 132 ? 11.613 7.815 6.895 1.00 58.62 132 GLU A C 1
ATOM 1063 O O . GLU A 1 132 ? 11.613 8.728 6.067 1.00 58.62 132 GLU A O 1
ATOM 1068 N N . VAL A 1 133 ? 12.729 7.479 7.548 1.00 58.97 133 VAL A N 1
ATOM 1069 C CA . VAL A 1 133 ? 13.981 8.252 7.487 1.00 58.97 133 VAL A CA 1
ATOM 1070 C C . VAL A 1 133 ? 14.820 7.928 6.241 1.00 58.97 133 VAL A C 1
ATOM 1072 O O . VAL A 1 133 ? 15.475 8.810 5.673 1.00 58.97 133 VAL A O 1
ATOM 1075 N N . ASN A 1 134 ? 14.809 6.670 5.790 1.00 63.72 134 ASN A N 1
ATOM 1076 C CA . ASN A 1 134 ? 15.620 6.194 4.659 1.00 63.72 134 ASN A CA 1
ATOM 1077 C C . ASN A 1 134 ? 14.787 5.862 3.411 1.00 63.72 134 ASN A C 1
ATOM 1079 O O . ASN A 1 134 ? 15.309 5.878 2.294 1.00 63.72 134 ASN A O 1
ATOM 1083 N N . GLY A 1 135 ? 13.491 5.620 3.579 1.00 65.62 135 GLY A N 1
ATOM 1084 C CA . GLY A 1 135 ? 12.536 5.246 2.543 1.00 65.62 135 GLY A CA 1
ATOM 1085 C C . GLY A 1 135 ? 12.370 6.327 1.487 1.00 65.62 135 GLY A C 1
ATOM 1086 O O . GLY A 1 135 ? 12.467 6.037 0.297 1.00 65.62 135 GLY A O 1
ATOM 1087 N N . ILE A 1 136 ? 12.264 7.596 1.898 1.00 68.31 136 ILE A N 1
ATOM 1088 C CA . ILE A 1 136 ? 12.164 8.742 0.975 1.00 68.31 136 ILE A CA 1
ATOM 1089 C C . ILE A 1 136 ? 13.398 8.820 0.062 1.00 68.31 136 ILE A C 1
ATOM 1091 O O . ILE A 1 136 ? 13.277 9.028 -1.147 1.00 68.31 136 ILE A O 1
ATOM 1095 N N . LYS A 1 137 ? 14.594 8.599 0.622 1.00 76.88 137 LYS A N 1
ATOM 1096 C CA . LYS A 1 137 ? 15.858 8.629 -0.131 1.00 76.88 137 LYS A CA 1
ATOM 1097 C C . LYS A 1 137 ? 15.953 7.452 -1.097 1.00 76.88 137 LYS A C 1
ATOM 1099 O O . LYS A 1 137 ? 16.288 7.649 -2.262 1.00 76.88 137 LYS A O 1
ATOM 1104 N N . ASN A 1 138 ? 15.608 6.251 -0.637 1.00 76.19 138 ASN A N 1
ATOM 1105 C CA . ASN A 1 138 ? 15.634 5.040 -1.456 1.00 76.19 138 ASN A CA 1
ATOM 1106 C C . ASN A 1 138 ? 14.617 5.109 -2.602 1.00 76.19 138 ASN A C 1
ATOM 1108 O O . ASN A 1 138 ? 14.943 4.758 -3.733 1.00 76.19 138 ASN A O 1
ATOM 1112 N N . ARG A 1 139 ? 13.414 5.627 -2.338 1.00 76.69 139 ARG A N 1
ATOM 1113 C CA . ARG A 1 139 ? 12.347 5.816 -3.327 1.00 76.69 139 ARG A CA 1
ATOM 1114 C C . ARG A 1 139 ? 12.752 6.815 -4.406 1.00 76.69 139 ARG A C 1
ATOM 1116 O O . ARG A 1 139 ? 12.588 6.536 -5.595 1.00 76.69 139 ARG A O 1
ATOM 1123 N N . LEU A 1 140 ? 13.359 7.933 -4.000 1.00 80.75 140 LEU A N 1
ATOM 1124 C CA . LEU A 1 140 ? 13.865 8.947 -4.922 1.00 80.75 140 LEU A CA 1
ATOM 1125 C C . LEU A 1 140 ? 15.056 8.432 -5.737 1.00 80.75 140 LEU A C 1
ATOM 1127 O O . LEU A 1 140 ? 15.083 8.640 -6.946 1.00 80.75 140 LEU A O 1
ATOM 1131 N N . MET A 1 141 ? 15.994 7.700 -5.126 1.00 84.56 141 MET A N 1
ATOM 1132 C CA . MET A 1 141 ? 17.086 7.047 -5.857 1.00 84.56 141 MET A CA 1
ATOM 1133 C C . MET A 1 141 ? 16.569 6.013 -6.859 1.00 84.56 141 MET A C 1
ATOM 1135 O O . MET A 1 141 ? 17.055 5.981 -7.984 1.00 84.56 141 MET A O 1
ATOM 1139 N N . LEU A 1 142 ? 15.570 5.204 -6.491 1.00 82.81 142 LEU A N 1
ATOM 1140 C CA . LEU A 1 142 ? 14.971 4.210 -7.384 1.00 82.81 142 LEU A CA 1
ATOM 1141 C C . LEU A 1 142 ? 14.249 4.878 -8.563 1.00 82.81 142 LEU A C 1
ATOM 1143 O O . LEU A 1 142 ? 14.377 4.432 -9.702 1.00 82.81 142 LEU A O 1
ATOM 1147 N N . PHE A 1 143 ? 13.556 5.989 -8.305 1.00 86.06 143 PHE A N 1
ATOM 1148 C CA . PHE A 1 143 ? 12.913 6.799 -9.336 1.00 86.06 143 PHE A CA 1
ATOM 1149 C C . PHE A 1 143 ? 13.934 7.437 -10.287 1.00 86.06 143 PHE A C 1
ATOM 1151 O O . PHE A 1 143 ? 13.779 7.364 -11.508 1.00 86.06 143 PHE A O 1
ATOM 1158 N N . LEU A 1 144 ? 15.007 8.024 -9.745 1.00 87.31 144 LEU A N 1
ATOM 1159 C CA . LEU A 1 144 ? 16.070 8.643 -10.538 1.00 87.31 144 LEU A CA 1
ATOM 1160 C C . LEU A 1 144 ? 16.839 7.598 -11.352 1.00 87.31 144 LEU A C 1
ATOM 1162 O O . LEU A 1 144 ? 17.124 7.826 -12.525 1.00 87.31 144 LEU A O 1
ATOM 1166 N N . ALA A 1 145 ? 17.124 6.439 -10.756 1.00 88.00 145 ALA A N 1
ATOM 1167 C CA . ALA A 1 145 ? 17.767 5.318 -11.427 1.00 88.00 145 ALA A CA 1
ATOM 1168 C C . ALA A 1 145 ? 16.887 4.759 -12.553 1.00 88.00 145 ALA A C 1
ATOM 1170 O O . ALA A 1 145 ? 17.380 4.556 -13.660 1.00 88.00 145 ALA A O 1
ATOM 1171 N N . GLY A 1 146 ? 15.585 4.572 -12.311 1.00 87.25 146 GLY A N 1
ATOM 1172 C CA . GLY A 1 146 ? 14.631 4.129 -13.329 1.00 87.25 146 GLY A CA 1
ATOM 1173 C C . GLY A 1 146 ? 14.507 5.127 -14.481 1.00 87.25 146 GLY A C 1
ATOM 1174 O O . GLY A 1 146 ? 14.632 4.749 -15.644 1.00 87.25 146 GLY A O 1
ATOM 1175 N N . THR A 1 147 ? 14.361 6.416 -14.167 1.00 87.75 147 THR A N 1
ATOM 1176 C CA . THR A 1 147 ? 14.278 7.493 -15.169 1.00 87.75 147 THR A CA 1
ATOM 1177 C C . THR A 1 147 ? 15.572 7.610 -15.975 1.00 87.75 147 THR A C 1
ATOM 1179 O O . THR A 1 147 ? 15.535 7.713 -17.200 1.00 87.75 147 THR A O 1
ATOM 1182 N N . GLY A 1 148 ? 16.726 7.534 -15.307 1.00 88.12 148 GLY A N 1
ATOM 1183 C CA . GLY A 1 148 ? 18.037 7.524 -15.951 1.00 88.12 148 GLY A CA 1
ATOM 1184 C C . GLY A 1 148 ? 18.212 6.325 -16.881 1.00 88.12 148 GLY A C 1
ATOM 1185 O O . GLY A 1 148 ? 18.671 6.490 -18.008 1.00 88.12 148 GLY A O 1
ATOM 1186 N N . LEU A 1 149 ? 17.777 5.134 -16.462 1.00 88.81 149 LEU A N 1
ATOM 1187 C CA . LEU A 1 149 ? 17.828 3.929 -17.288 1.00 88.81 149 LEU A CA 1
ATOM 1188 C C . LEU A 1 149 ? 16.936 4.054 -18.535 1.00 88.81 149 LEU A C 1
ATOM 1190 O O . LEU A 1 149 ? 17.358 3.703 -19.638 1.00 88.81 149 LEU A O 1
ATOM 1194 N N . VAL A 1 150 ? 15.731 4.615 -18.397 1.00 87.12 150 VAL A N 1
ATOM 1195 C CA . VAL A 1 150 ? 14.835 4.890 -19.534 1.00 87.12 150 VAL A CA 1
ATOM 1196 C C . VAL A 1 150 ? 15.446 5.935 -20.479 1.00 87.12 150 VAL A C 1
ATOM 1198 O O . VAL A 1 150 ? 15.450 5.747 -21.691 1.00 87.12 150 VAL A O 1
ATOM 1201 N N . LEU A 1 151 ? 16.048 7.006 -19.962 1.00 85.75 151 LEU A N 1
ATOM 1202 C CA . LEU A 1 151 ? 16.720 8.000 -20.806 1.00 85.75 151 LEU A CA 1
ATOM 1203 C C . LEU A 1 151 ? 17.909 7.405 -21.567 1.00 85.75 151 LEU A C 1
ATOM 1205 O O . LEU A 1 151 ? 18.025 7.591 -22.777 1.00 85.75 151 LEU A O 1
ATOM 1209 N N . VAL A 1 152 ? 18.770 6.650 -20.882 1.00 85.00 152 VAL A N 1
ATOM 1210 C CA . VAL A 1 152 ? 19.928 5.990 -21.499 1.00 85.00 152 VAL A CA 1
ATOM 1211 C C . VAL A 1 152 ? 19.474 5.006 -22.576 1.00 85.00 152 VAL A C 1
ATOM 1213 O O . VAL A 1 152 ? 20.045 4.985 -23.666 1.00 85.00 152 VAL A O 1
ATOM 1216 N N . THR A 1 153 ? 18.415 4.233 -22.333 1.00 85.38 153 THR A N 1
ATOM 1217 C CA . THR A 1 153 ? 17.889 3.312 -23.351 1.00 85.38 153 THR A CA 1
ATOM 1218 C C . THR A 1 153 ? 17.376 4.033 -24.588 1.00 85.38 153 THR A C 1
ATOM 1220 O O . THR A 1 153 ? 17.701 3.619 -25.701 1.00 85.38 153 THR A O 1
ATOM 1223 N N . PHE A 1 154 ? 16.652 5.139 -24.423 1.00 81.38 154 PHE A N 1
ATOM 1224 C CA . PHE A 1 154 ? 16.203 5.956 -25.550 1.00 81.38 154 PHE A CA 1
ATOM 1225 C C . PHE A 1 154 ? 17.365 6.583 -26.328 1.00 81.38 154 PHE A C 1
ATOM 1227 O O . PHE A 1 154 ? 17.358 6.554 -27.557 1.00 81.38 154 PHE A O 1
ATOM 1234 N N . ILE A 1 155 ? 18.391 7.093 -25.645 1.00 83.50 155 ILE A N 1
ATOM 1235 C CA . ILE A 1 155 ? 19.552 7.718 -26.297 1.00 83.50 155 ILE A CA 1
ATOM 1236 C C . ILE A 1 155 ? 20.347 6.689 -27.114 1.00 83.50 155 ILE A C 1
ATOM 1238 O O . ILE A 1 155 ? 20.680 6.936 -28.274 1.00 83.50 155 ILE A O 1
ATOM 1242 N N . PHE A 1 156 ? 20.643 5.525 -26.531 1.00 76.69 156 PHE A N 1
ATOM 1243 C CA . PHE A 1 156 ? 21.522 4.530 -27.153 1.00 76.69 156 PHE A CA 1
ATOM 1244 C C . PHE A 1 156 ? 20.821 3.629 -28.173 1.00 76.69 156 PHE A C 1
ATOM 1246 O O . PHE A 1 156 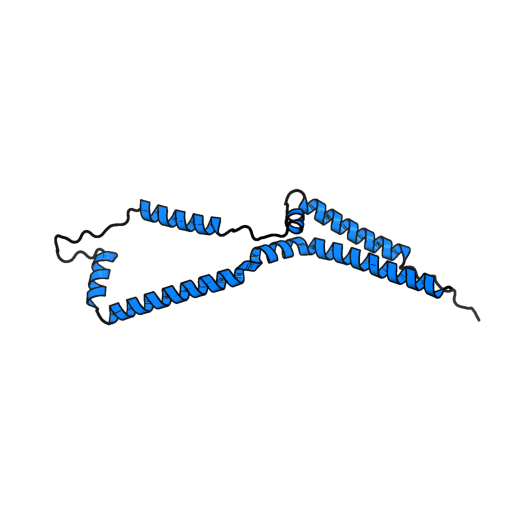? 21.460 3.175 -29.126 1.00 76.69 156 PHE A O 1
ATOM 1253 N N . PHE A 1 157 ? 19.528 3.352 -27.988 1.00 74.62 157 PHE A N 1
ATOM 1254 C CA . PHE A 1 157 ? 18.795 2.387 -28.811 1.00 74.62 157 PHE A CA 1
ATOM 1255 C C . PHE A 1 157 ? 17.624 2.996 -29.594 1.00 74.62 157 PHE A C 1
ATOM 1257 O O . PHE A 1 157 ? 17.116 2.342 -30.501 1.00 74.62 157 PHE A O 1
ATOM 1264 N N . GLY A 1 158 ? 17.215 4.233 -29.296 1.00 65.62 158 GLY A N 1
ATOM 1265 C CA . GLY A 1 158 ? 16.053 4.886 -29.906 1.00 65.62 158 GLY A CA 1
ATOM 1266 C C . GLY A 1 158 ? 16.333 5.693 -31.176 1.00 65.62 158 GLY A C 1
ATOM 1267 O O . GLY A 1 158 ? 15.385 6.177 -31.784 1.00 65.62 158 GLY A O 1
ATOM 1268 N N . THR A 1 159 ? 17.589 5.853 -31.607 1.00 65.19 159 THR A N 1
ATOM 1269 C CA . THR A 1 159 ? 17.909 6.584 -32.846 1.00 65.19 159 THR A CA 1
ATOM 1270 C C . THR A 1 159 ? 17.855 5.656 -34.068 1.00 65.19 159 THR A C 1
ATOM 1272 O O . THR A 1 159 ? 18.771 4.849 -34.275 1.00 65.19 159 THR A O 1
ATOM 1275 N N . PRO A 1 160 ? 16.820 5.746 -34.931 1.00 62.53 160 PRO A N 1
ATOM 1276 C CA . PRO A 1 160 ? 16.869 5.094 -36.228 1.00 62.53 160 PRO A CA 1
ATOM 1277 C C . PRO A 1 160 ? 17.969 5.765 -37.053 1.00 62.53 160 PRO A C 1
ATOM 1279 O O . PRO A 1 160 ? 17.996 6.986 -37.212 1.00 62.53 160 PRO A O 1
ATOM 1282 N N . ARG A 1 161 ? 18.904 4.968 -37.580 1.00 58.91 161 ARG A N 1
ATOM 1283 C CA . ARG A 1 161 ? 19.849 5.465 -38.582 1.00 58.91 161 ARG A CA 1
ATOM 1284 C C . ARG A 1 161 ? 19.030 5.904 -39.790 1.00 58.91 161 ARG A C 1
ATOM 1286 O O . ARG A 1 161 ? 18.440 5.061 -40.459 1.00 58.91 161 ARG A O 1
ATOM 1293 N N . TYR A 1 162 ? 18.979 7.213 -40.017 1.00 54.28 162 TYR A N 1
ATOM 1294 C CA . TYR A 1 162 ? 18.364 7.833 -41.183 1.00 54.28 162 TYR A CA 1
ATOM 1295 C C . TYR A 1 162 ? 18.968 7.179 -42.435 1.00 54.28 162 TYR A C 1
ATOM 1297 O O . TYR A 1 162 ? 20.156 7.342 -42.712 1.00 54.28 162 TYR A O 1
ATOM 1305 N N . LEU A 1 163 ? 18.186 6.356 -43.133 1.00 59.44 163 LEU A N 1
ATOM 1306 C CA . LEU A 1 163 ? 18.566 5.822 -44.437 1.00 59.44 163 LEU A CA 1
ATOM 1307 C C . LEU A 1 163 ? 18.463 6.992 -45.425 1.00 59.44 163 LEU A C 1
ATOM 1309 O O . LEU A 1 163 ? 17.364 7.530 -45.575 1.00 59.44 163 LEU A O 1
ATOM 1313 N N . PRO A 1 164 ? 19.564 7.444 -46.055 1.00 60.66 164 PRO A N 1
ATOM 1314 C CA . PRO A 1 164 ? 19.470 8.482 -47.068 1.00 60.66 164 PRO A CA 1
ATOM 1315 C C . PRO A 1 164 ? 18.576 7.974 -48.201 1.00 60.66 164 PRO A C 1
ATOM 1317 O O . PRO A 1 164 ? 18.761 6.867 -48.709 1.00 60.66 164 PRO A O 1
ATOM 1320 N N . HIS A 1 165 ? 17.574 8.783 -48.543 1.00 57.94 165 HIS A N 1
ATOM 1321 C CA . HIS A 1 165 ? 16.682 8.552 -49.672 1.00 57.94 165 HIS A CA 1
ATOM 1322 C C . HIS A 1 165 ? 17.538 8.320 -50.930 1.00 57.94 165 HIS A C 1
ATOM 1324 O O . HIS A 1 165 ? 18.395 9.162 -51.212 1.00 57.94 165 HIS A O 1
ATOM 1330 N N . PRO A 1 166 ? 17.351 7.224 -51.689 1.00 60.97 166 PRO A N 1
ATOM 1331 C CA . PRO A 1 166 ? 18.000 7.097 -52.984 1.00 60.97 166 PRO A CA 1
ATOM 1332 C C . PRO A 1 166 ? 17.409 8.172 -53.899 1.00 60.97 166 PRO A C 1
ATOM 1334 O O . PRO A 1 166 ? 16.233 8.115 -54.261 1.00 60.97 166 PRO A O 1
ATOM 1337 N N . THR A 1 167 ? 18.200 9.199 -54.201 1.00 64.44 167 THR A N 1
ATOM 1338 C CA . THR A 1 167 ? 17.904 10.131 -55.286 1.00 64.44 167 THR A CA 1
ATOM 1339 C C . THR A 1 167 ? 18.038 9.368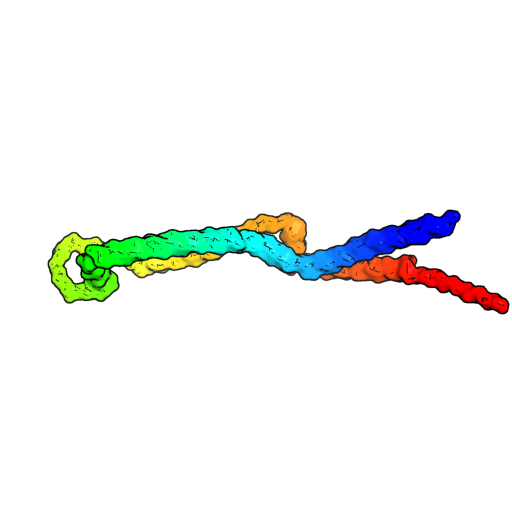 -56.597 1.00 64.44 167 THR A C 1
ATOM 1341 O O . THR A 1 167 ? 19.096 8.794 -56.862 1.00 64.44 167 THR A O 1
ATOM 1344 N N . VAL A 1 168 ? 16.921 9.325 -57.325 1.00 61.88 168 VAL A N 1
ATOM 1345 C CA . VAL A 1 168 ? 16.742 8.800 -58.687 1.00 61.88 168 VAL A CA 1
ATOM 1346 C C . VAL A 1 168 ? 17.767 9.388 -59.648 1.00 61.88 168 VAL A C 1
ATOM 1348 O O . VAL A 1 168 ? 18.041 10.603 -59.522 1.00 61.88 168 VAL A O 1
#

Sequence (168 aa):
MQNSATLLRFVLFCLFFTIGASAIVLSVLTDELVNYYRNYDLPDRIEADNQRIRDLSSRYDQQIQQIRTDPSLLQRLERITFHTTQTTSANTIVPVASDEQLAAAREALLKNIESSDQPSQLPHWLLRMADEVNGIKNRLMLFLAGTGLVLVTFIFFGTPRYLPHPTV